Protein AF-A0AAW9S0X6-F1 (afdb_monomer_lite)

Sequence (136 aa):
MAWSCPGLNDIPVWVAEGDLRYLVSFGKDARRQVAASQTLPPFNRINDTIEWRLGADGRPYATILRWFTEFDDGRQGQVLVVTRTGQGGTCHVAYVDALANSDANELARQAADGLSPGFDCRSATPVIFGKAGGSR

Organism: NCBI:txid1764581

Radius of gyration: 13.92 Å; chains: 1; bounding box: 35×28×40 Å

Foldseek 3Di:
DKDWDQDPPRWIWIWDDDPQWIQIAIGPPRCVFPSVVDTDPARKDWDPDKDFDADPVRDTQKIWTWMWGADPVGDIWIKIWIWTDDDLTTDTAEIETCVQDVCRVVQSVCSNVVTRVPDRRVPDDHYYTDDDDDND

Structure (mmCIF, N/CA/C/O backbone):
data_AF-A0AAW9S0X6-F1
#
_entry.id   AF-A0AAW9S0X6-F1
#
loop_
_atom_site.group_PDB
_atom_site.id
_atom_site.type_symbol
_atom_site.label_atom_id
_atom_site.label_alt_id
_atom_site.label_comp_id
_atom_site.label_asym_id
_atom_site.label_entity_id
_atom_site.label_seq_id
_atom_site.pdbx_PDB_ins_code
_atom_site.Cartn_x
_atom_site.Cartn_y
_atom_site.Cartn_z
_atom_site.occupancy
_atom_site.B_iso_or_equiv
_atom_site.auth_seq_id
_atom_site.auth_comp_id
_atom_site.auth_asym_id
_atom_site.auth_atom_id
_atom_site.pdbx_PDB_model_num
ATOM 1 N N . MET A 1 1 ? -9.824 -11.358 -12.698 1.00 88.25 1 MET A N 1
ATOM 2 C CA . MET A 1 1 ? -10.788 -12.070 -11.809 1.00 88.25 1 MET A CA 1
ATOM 3 C C . MET A 1 1 ? -10.890 -11.365 -10.456 1.00 88.25 1 MET A C 1
ATOM 5 O O . MET A 1 1 ? -10.025 -10.555 -10.168 1.00 88.25 1 MET A O 1
ATOM 9 N N . ALA A 1 2 ? -11.917 -11.616 -9.634 1.00 95.19 2 ALA A N 1
ATOM 10 C CA . ALA A 1 2 ? -12.021 -11.002 -8.303 1.00 95.19 2 ALA A CA 1
ATOM 11 C C . ALA A 1 2 ? -12.630 -11.956 -7.269 1.00 95.19 2 ALA A C 1
ATOM 13 O O . ALA A 1 2 ? -13.569 -12.686 -7.582 1.00 95.19 2 ALA A O 1
ATOM 14 N N . TRP A 1 3 ? -12.131 -11.906 -6.038 1.00 95.69 3 TRP A N 1
ATOM 15 C CA . TRP A 1 3 ? -12.577 -12.728 -4.915 1.00 95.69 3 TRP A CA 1
ATOM 16 C C . TRP A 1 3 ? -12.537 -11.927 -3.610 1.00 95.69 3 TRP A C 1
ATOM 18 O O . TRP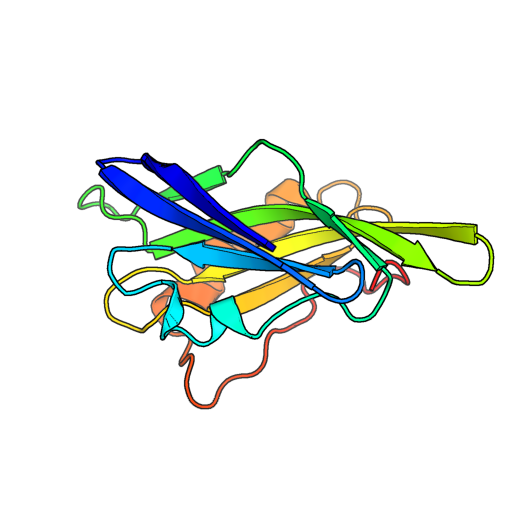 A 1 3 ? -12.120 -10.767 -3.575 1.00 95.69 3 TRP A O 1
ATOM 28 N N . SER A 1 4 ? -13.042 -12.522 -2.534 1.00 94.75 4 SER A N 1
ATOM 29 C CA . SER A 1 4 ? -12.968 -11.930 -1.206 1.00 94.75 4 SER A CA 1
ATOM 30 C C . SER A 1 4 ? -12.531 -12.970 -0.192 1.00 94.75 4 SER A C 1
ATOM 32 O O . SER A 1 4 ? -12.935 -14.129 -0.279 1.00 94.75 4 SER A O 1
ATOM 34 N N . CYS A 1 5 ? -11.708 -12.535 0.753 1.00 91.94 5 CYS A N 1
ATOM 35 C CA . CYS A 1 5 ? -11.223 -13.342 1.859 1.00 91.94 5 CYS A CA 1
ATOM 36 C C . CYS A 1 5 ? -11.687 -12.729 3.188 1.00 91.94 5 CYS A C 1
ATOM 38 O O . CYS A 1 5 ? -11.806 -11.499 3.281 1.00 91.94 5 CYS A O 1
ATOM 40 N N . PRO A 1 6 ? -11.906 -13.548 4.231 1.00 92.81 6 PRO A N 1
ATOM 41 C CA . PRO A 1 6 ? -12.040 -13.043 5.592 1.00 92.81 6 PRO A CA 1
ATOM 42 C C . PRO A 1 6 ? -10.787 -12.252 5.992 1.00 92.81 6 PRO A C 1
ATOM 44 O O . PRO A 1 6 ? -9.667 -12.707 5.763 1.00 92.81 6 PRO A O 1
ATOM 47 N N . GLY A 1 7 ? -10.975 -11.067 6.569 1.00 92.62 7 GLY A N 1
ATOM 48 C CA . GLY A 1 7 ? -9.908 -10.275 7.179 1.00 92.62 7 GLY A CA 1
ATOM 49 C C . GLY A 1 7 ? -10.100 -10.143 8.688 1.00 92.62 7 GLY A C 1
ATOM 50 O O . GLY A 1 7 ? -10.859 -10.890 9.305 1.00 92.62 7 GLY A O 1
ATOM 51 N N . LEU A 1 8 ? -9.403 -9.185 9.297 1.00 93.38 8 LEU A N 1
ATOM 52 C CA . LEU A 1 8 ? -9.470 -8.959 10.739 1.00 93.38 8 LEU A CA 1
ATOM 53 C C . LEU A 1 8 ? -10.872 -8.487 11.162 1.00 93.38 8 LEU A C 1
ATOM 55 O O . LEU A 1 8 ? -11.416 -7.573 10.549 1.00 93.38 8 LEU A O 1
ATOM 59 N N . ASN A 1 9 ? -11.431 -9.062 12.233 1.00 88.94 9 ASN A N 1
ATOM 60 C CA . ASN A 1 9 ? -12.739 -8.683 12.795 1.00 88.94 9 ASN A CA 1
ATOM 61 C C . ASN A 1 9 ? -13.867 -8.639 11.743 1.00 88.94 9 ASN A C 1
ATOM 63 O O . ASN A 1 9 ? -14.631 -7.674 11.683 1.00 88.94 9 ASN A O 1
ATOM 67 N N . ASP A 1 10 ? -13.923 -9.654 10.875 1.00 87.69 10 ASP A N 1
ATOM 68 C CA . ASP A 1 10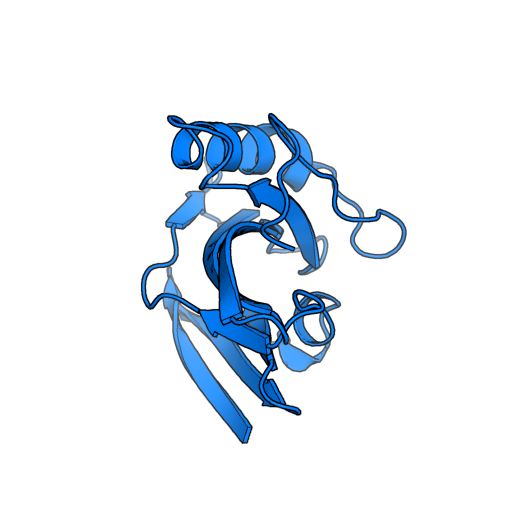 ? -14.889 -9.777 9.771 1.00 87.69 10 ASP A CA 1
ATOM 69 C C . ASP A 1 10 ? -14.843 -8.640 8.739 1.00 87.69 10 ASP A C 1
ATOM 71 O O . ASP A 1 10 ? -15.780 -8.460 7.959 1.00 87.69 10 ASP A O 1
ATOM 75 N N . ILE A 1 11 ? -13.754 -7.868 8.693 1.00 93.25 11 ILE A N 1
ATOM 76 C CA . ILE A 1 11 ? -13.532 -6.870 7.645 1.00 93.25 11 ILE A CA 1
ATOM 77 C C . ILE A 1 11 ? -13.108 -7.620 6.382 1.00 93.25 11 ILE A C 1
ATOM 79 O O . ILE A 1 11 ? -12.004 -8.164 6.352 1.00 93.25 11 ILE A O 1
ATOM 83 N N . PRO A 1 12 ? -13.938 -7.663 5.322 1.00 95.06 12 PRO A N 1
ATOM 84 C CA . PRO A 1 12 ? -13.592 -8.408 4.124 1.00 95.06 12 PRO A CA 1
ATOM 85 C C . PRO A 1 12 ? -12.384 -7.776 3.439 1.00 95.06 12 PRO A C 1
ATOM 87 O O . PRO A 1 12 ? -12.306 -6.551 3.304 1.00 95.06 12 PRO A O 1
ATOM 90 N N . VAL A 1 13 ? -11.474 -8.619 2.964 1.00 97.56 13 VAL A N 1
ATOM 91 C CA . VAL A 1 13 ? -10.435 -8.221 2.017 1.00 97.56 13 VAL A CA 1
ATOM 92 C C . VAL A 1 13 ? -10.962 -8.556 0.633 1.00 97.56 13 VAL A C 1
ATOM 94 O O . VAL A 1 13 ? -11.318 -9.703 0.359 1.00 97.56 13 VAL A O 1
ATOM 97 N N . TRP A 1 14 ? -11.074 -7.557 -0.230 1.00 97.81 14 TRP A N 1
ATOM 98 C CA . TRP A 1 14 ? -11.409 -7.752 -1.632 1.00 97.81 14 TRP A CA 1
ATOM 99 C C . TRP A 1 14 ? -10.128 -7.702 -2.446 1.00 97.81 14 TRP A C 1
ATOM 101 O O . TRP A 1 14 ? -9.356 -6.748 -2.336 1.00 97.81 14 TRP A O 1
ATOM 111 N N . VAL A 1 15 ? -9.929 -8.723 -3.271 1.00 98.00 15 VAL A N 1
ATOM 112 C CA . VAL A 1 15 ? -8.782 -8.811 -4.166 1.00 98.00 15 VAL A CA 1
ATOM 113 C C . VAL A 1 15 ? -9.296 -9.001 -5.581 1.00 98.00 15 VAL A C 1
ATOM 115 O O . VAL A 1 15 ? -10.212 -9.790 -5.830 1.00 98.00 15 VAL A O 1
ATOM 118 N N . ALA A 1 16 ? -8.703 -8.271 -6.510 1.00 97.88 16 ALA A N 1
ATOM 119 C CA . ALA A 1 16 ? -8.870 -8.508 -7.926 1.00 97.88 16 ALA A CA 1
ATOM 120 C C . ALA A 1 16 ? -7.518 -8.595 -8.611 1.00 97.88 16 ALA A C 1
ATOM 122 O O . ALA A 1 16 ? -6.518 -8.082 -8.125 1.00 97.88 16 ALA A O 1
ATOM 123 N N . GLU A 1 17 ? -7.528 -9.239 -9.761 1.00 96.94 17 GLU A N 1
ATOM 124 C CA . GLU A 1 17 ? -6.435 -9.232 -10.711 1.00 96.94 17 GLU A CA 1
ATOM 125 C C . GLU A 1 17 ? -7.011 -8.850 -12.077 1.00 96.94 17 GLU A C 1
ATOM 127 O O . GLU A 1 17 ? -8.099 -9.306 -12.462 1.00 96.94 17 GLU A O 1
ATOM 132 N N . GLY A 1 18 ? -6.309 -7.968 -12.777 1.00 94.69 18 GLY A N 1
ATOM 133 C CA . GLY A 1 18 ? -6.602 -7.599 -14.153 1.00 94.69 18 GLY A CA 1
ATOM 134 C C . GLY A 1 18 ? -5.353 -7.042 -14.819 1.00 94.69 18 GLY A C 1
ATOM 135 O O . GLY A 1 18 ? -4.635 -6.251 -14.213 1.00 94.69 18 GLY A O 1
ATOM 136 N N . ASP A 1 19 ? -5.102 -7.470 -16.056 1.00 94.06 19 ASP A N 1
ATOM 137 C CA . ASP A 1 19 ? -3.881 -7.134 -16.799 1.00 94.06 19 ASP A CA 1
ATOM 138 C C . ASP A 1 19 ? -2.599 -7.417 -15.986 1.00 94.06 19 ASP A C 1
ATOM 140 O O . ASP A 1 19 ? -1.712 -6.569 -15.881 1.00 94.06 19 ASP A O 1
ATOM 144 N N . LEU A 1 20 ? -2.543 -8.593 -15.334 1.00 95.31 20 LEU A N 1
ATOM 145 C CA . LEU A 1 20 ? -1.409 -9.077 -14.530 1.00 95.31 20 LEU A CA 1
ATOM 146 C C . LEU A 1 20 ? -1.028 -8.157 -13.359 1.00 95.31 20 LEU A C 1
ATOM 148 O O . LEU A 1 20 ? 0.121 -8.121 -12.905 1.00 95.31 20 LEU A O 1
ATOM 152 N N . ARG A 1 21 ? -2.006 -7.403 -12.856 1.00 97.38 21 ARG A N 1
ATOM 153 C CA . ARG A 1 21 ? -1.856 -6.492 -11.723 1.00 97.38 21 ARG A CA 1
ATOM 154 C C . ARG A 1 21 ? -2.928 -6.756 -10.692 1.00 97.38 21 ARG A C 1
ATOM 156 O O . ARG A 1 21 ? -4.112 -6.860 -11.014 1.00 97.38 21 ARG A O 1
ATOM 163 N N . TYR A 1 22 ? -2.500 -6.840 -9.442 1.00 98.25 22 TYR A N 1
ATOM 164 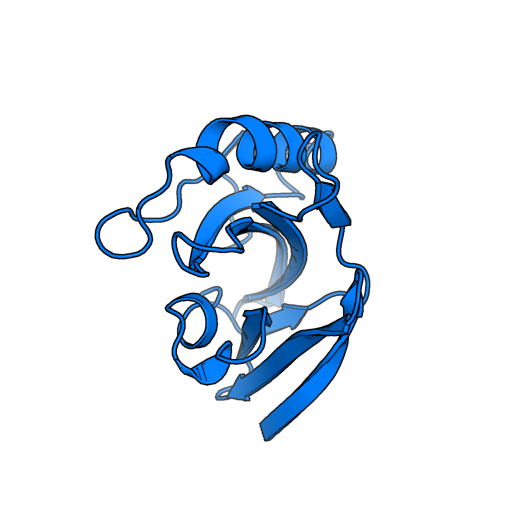C CA . TYR A 1 22 ? -3.402 -7.028 -8.325 1.00 98.25 22 TYR A CA 1
ATOM 165 C C . TYR A 1 22 ? -3.968 -5.686 -7.871 1.00 98.25 22 TYR A C 1
ATOM 167 O O . T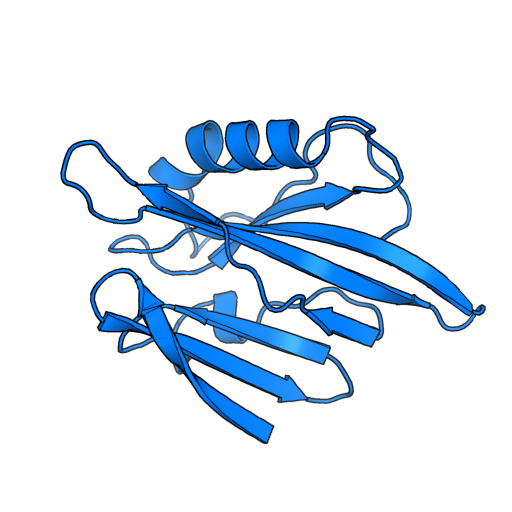YR A 1 22 ? -3.312 -4.651 -7.924 1.00 98.25 22 TYR A O 1
ATOM 175 N N . LEU A 1 23 ? -5.204 -5.718 -7.396 1.00 98.25 23 LEU A N 1
ATOM 176 C CA . LEU A 1 23 ? -5.879 -4.613 -6.736 1.00 98.25 23 LEU A CA 1
ATOM 177 C C . LEU A 1 23 ? -6.389 -5.142 -5.402 1.00 98.25 23 LEU A C 1
ATOM 179 O O . LEU A 1 23 ? -6.985 -6.221 -5.352 1.00 98.25 23 LEU A O 1
ATOM 183 N N . VAL A 1 24 ? -6.155 -4.401 -4.321 1.00 98.25 24 VAL A N 1
ATOM 184 C CA . VAL A 1 24 ? -6.537 -4.819 -2.967 1.00 98.25 24 VAL A CA 1
ATOM 185 C C . VAL A 1 24 ? -7.289 -3.689 -2.289 1.00 98.25 24 VAL A C 1
ATOM 187 O O . VAL A 1 24 ? -6.813 -2.561 -2.221 1.00 98.25 24 VAL A O 1
ATOM 190 N N . SER A 1 25 ? -8.472 -3.998 -1.771 1.00 98.00 25 SER A N 1
ATOM 191 C CA . SER A 1 25 ? -9.307 -3.054 -1.034 1.00 98.00 25 SER A CA 1
ATOM 192 C C . SER A 1 25 ? -9.985 -3.750 0.147 1.00 98.00 25 SER A C 1
ATOM 194 O O . SER A 1 25 ? -9.997 -4.977 0.243 1.00 98.00 25 SER A O 1
ATOM 196 N N . PHE A 1 26 ? -10.547 -2.972 1.068 1.00 97.25 26 PHE A N 1
ATOM 197 C CA . PHE A 1 26 ? -10.983 -3.448 2.379 1.00 97.25 26 PHE A CA 1
ATOM 198 C C . PHE A 1 26 ? -12.397 -2.979 2.724 1.00 97.25 26 PHE A C 1
ATOM 200 O O . PHE A 1 26 ? -12.828 -1.891 2.337 1.00 97.25 26 PHE A O 1
ATOM 207 N N . GLY A 1 27 ? -13.114 -3.798 3.493 1.00 94.75 27 GLY A N 1
ATOM 208 C CA . GLY A 1 27 ? -14.444 -3.480 4.008 1.00 94.75 27 GLY A CA 1
ATOM 209 C C . GLY A 1 27 ? -15.599 -3.901 3.096 1.00 94.75 27 GLY A C 1
ATOM 210 O O . GLY A 1 27 ? -15.423 -4.397 1.986 1.00 94.75 27 GLY A O 1
ATOM 211 N N . LYS A 1 28 ? -16.828 -3.701 3.586 1.00 92.38 28 LYS A N 1
ATOM 212 C CA . LYS A 1 28 ? -18.064 -4.143 2.910 1.00 92.38 28 LYS A CA 1
ATOM 213 C C . LYS A 1 28 ? -18.255 -3.507 1.528 1.00 92.38 28 LYS A C 1
ATOM 215 O O . LYS A 1 28 ? -18.704 -4.173 0.603 1.00 92.38 28 LYS A O 1
ATOM 220 N N . ASP A 1 29 ? -17.846 -2.248 1.380 1.00 93.19 29 ASP A N 1
ATOM 221 C CA . ASP A 1 29 ? -17.915 -1.492 0.126 1.00 93.19 29 ASP A CA 1
ATOM 222 C C . ASP A 1 29 ? -16.568 -1.436 -0.610 1.00 93.19 29 ASP A C 1
ATOM 224 O O . ASP A 1 29 ? -16.345 -0.524 -1.406 1.00 93.19 29 ASP A O 1
ATOM 228 N N . ALA A 1 30 ? -15.661 -2.391 -0.361 1.00 95.69 30 ALA A N 1
ATOM 229 C CA . ALA A 1 30 ? -14.292 -2.391 -0.884 1.00 95.69 30 ALA A CA 1
ATOM 230 C C . ALA A 1 30 ? -14.202 -2.075 -2.388 1.00 95.69 30 ALA A C 1
ATOM 232 O O . ALA A 1 30 ? -13.367 -1.271 -2.795 1.00 95.69 30 ALA A O 1
ATOM 233 N N . ARG A 1 31 ? -15.107 -2.635 -3.204 1.00 95.75 31 ARG A N 1
ATOM 234 C CA . ARG A 1 31 ? -15.167 -2.429 -4.668 1.00 95.75 31 ARG A CA 1
ATOM 235 C C . ARG A 1 31 ? -15.438 -0.986 -5.105 1.00 95.75 31 ARG A C 1
ATOM 237 O O . ARG A 1 31 ? -15.196 -0.655 -6.257 1.00 95.75 31 ARG A O 1
ATOM 244 N N . ARG A 1 32 ? -15.999 -0.153 -4.226 1.00 95.31 32 ARG A N 1
ATOM 245 C CA . ARG A 1 32 ? -16.328 1.259 -4.496 1.00 95.31 32 ARG A CA 1
ATOM 246 C C . ARG A 1 32 ? -15.282 2.223 -3.937 1.00 95.31 32 ARG A C 1
ATOM 248 O O . ARG A 1 32 ? -15.440 3.432 -4.070 1.00 95.31 32 ARG A O 1
ATOM 255 N N . GLN A 1 33 ? -14.254 1.702 -3.272 1.00 96.81 33 GLN A N 1
ATOM 256 C CA . GLN A 1 33 ? -13.175 2.502 -2.706 1.00 96.81 33 GLN A CA 1
ATOM 257 C C . GLN A 1 33 ? -12.091 2.774 -3.748 1.00 96.81 33 GLN A C 1
ATOM 259 O O . GLN A 1 33 ? -11.904 1.992 -4.676 1.00 96.81 33 GLN A O 1
ATOM 264 N N . VAL A 1 34 ? -11.319 3.842 -3.549 1.00 97.25 34 VAL A N 1
ATOM 265 C CA . VAL A 1 34 ? -10.225 4.235 -4.454 1.00 97.25 34 VAL A CA 1
ATOM 266 C C . VAL A 1 34 ? -9.147 3.149 -4.547 1.00 97.25 34 VAL A C 1
ATOM 268 O O . VAL A 1 34 ? -8.607 2.909 -5.623 1.00 97.25 34 VAL A O 1
ATOM 271 N N . ALA A 1 35 ? -8.888 2.420 -3.457 1.00 97.69 35 ALA A N 1
ATOM 272 C CA . ALA A 1 35 ? -7.960 1.289 -3.458 1.00 97.69 35 ALA A CA 1
ATOM 273 C C . ALA A 1 35 ? -8.346 0.187 -4.464 1.00 97.69 35 ALA A C 1
ATOM 275 O O . ALA A 1 35 ? -7.472 -0.487 -4.999 1.00 97.69 35 ALA A O 1
ATOM 276 N N . ALA A 1 36 ? -9.635 0.042 -4.804 1.00 97.38 36 ALA A N 1
ATOM 277 C CA . ALA A 1 36 ? -10.077 -0.929 -5.806 1.00 97.38 36 ALA A CA 1
ATOM 278 C C . ALA A 1 36 ? -9.714 -0.548 -7.253 1.00 97.38 36 ALA A C 1
ATOM 280 O O . ALA A 1 36 ? -9.960 -1.340 -8.158 1.00 97.38 36 ALA A O 1
ATOM 281 N N . SER A 1 37 ? -9.127 0.631 -7.472 1.00 96.31 37 SER A N 1
ATOM 282 C CA . SER A 1 37 ? -8.548 1.064 -8.749 1.00 96.31 37 SER A CA 1
ATOM 283 C C . SER A 1 37 ? -7.049 1.377 -8.658 1.00 96.31 37 SER A C 1
ATOM 285 O O . SER A 1 37 ? -6.472 1.875 -9.622 1.00 96.31 37 SER A O 1
ATOM 287 N N . GLN A 1 38 ? -6.410 1.140 -7.507 1.00 97.62 38 GLN A N 1
ATOM 288 C CA . GLN A 1 38 ? -4.990 1.424 -7.298 1.00 97.62 38 GLN A CA 1
ATOM 289 C C . GLN A 1 38 ? -4.154 0.144 -7.380 1.00 97.62 38 GLN A C 1
ATOM 291 O O . GLN A 1 38 ? -4.502 -0.893 -6.825 1.00 97.62 38 GLN A O 1
ATOM 296 N N . THR A 1 39 ? -3.021 0.247 -8.070 1.00 97.94 39 THR A N 1
ATOM 297 C CA . THR A 1 39 ? -2.011 -0.808 -8.220 1.00 97.94 39 THR A CA 1
ATOM 298 C C . THR A 1 39 ? -0.636 -0.164 -8.419 1.00 97.94 39 THR A C 1
ATOM 300 O O . THR A 1 39 ? -0.521 1.050 -8.625 1.00 97.94 39 THR A O 1
ATOM 303 N N . LEU A 1 40 ? 0.421 -0.972 -8.370 1.00 97.56 40 LEU A N 1
ATOM 304 C CA . LEU A 1 40 ? 1.739 -0.596 -8.871 1.00 97.56 40 LEU A CA 1
ATOM 305 C C . LEU A 1 40 ? 1.767 -0.682 -10.416 1.00 97.56 40 LEU A C 1
ATOM 307 O O . LEU A 1 40 ? 1.096 -1.562 -10.964 1.00 97.56 40 LEU A O 1
ATOM 311 N N . PRO A 1 41 ? 2.486 0.221 -11.119 1.00 95.81 41 PRO A N 1
ATOM 312 C CA . PRO A 1 41 ? 2.526 0.242 -12.586 1.00 95.81 41 PRO A CA 1
ATOM 313 C C . PRO A 1 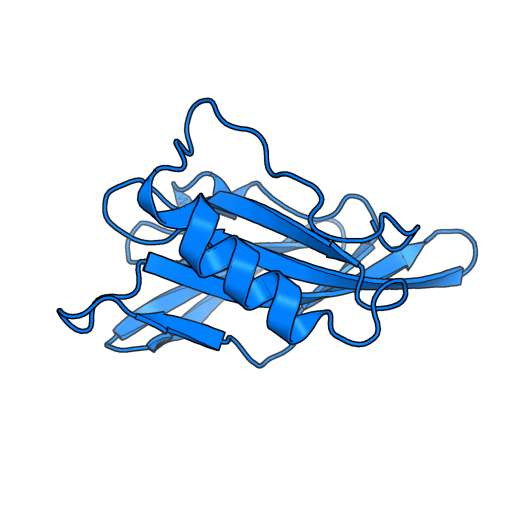41 ? 3.096 -1.017 -13.269 1.00 95.81 41 PRO A C 1
ATOM 315 O O . PRO A 1 41 ? 2.532 -1.408 -14.295 1.00 95.81 41 PRO A O 1
ATOM 318 N N . PRO A 1 42 ? 4.153 -1.681 -12.760 1.00 97.00 42 PRO A N 1
ATOM 319 C CA . PRO A 1 42 ? 4.645 -2.931 -13.336 1.00 97.00 42 PRO A CA 1
ATOM 320 C C . PRO A 1 42 ? 3.678 -4.093 -13.087 1.00 97.00 42 PRO A C 1
ATOM 322 O O . PRO A 1 42 ? 2.779 -3.999 -12.237 1.00 97.00 42 PRO A O 1
ATOM 325 N N . PHE A 1 43 ? 3.894 -5.212 -13.784 1.00 97.19 43 PHE A N 1
ATOM 326 C CA . PHE A 1 43 ? 3.249 -6.468 -13.407 1.00 97.19 43 PHE A CA 1
ATOM 327 C C . PHE A 1 43 ? 3.597 -6.795 -11.966 1.00 97.19 43 PHE A C 1
ATOM 329 O O . PHE A 1 43 ? 4.701 -6.510 -11.493 1.00 97.19 43 PHE A O 1
ATOM 336 N N . ASN A 1 44 ? 2.624 -7.322 -11.233 1.00 98.12 44 ASN A N 1
ATOM 337 C CA . ASN A 1 44 ? 2.817 -7.521 -9.813 1.00 98.12 44 ASN A CA 1
ATOM 338 C C . ASN A 1 44 ? 2.037 -8.701 -9.262 1.00 98.12 44 ASN A C 1
ATOM 340 O O . ASN A 1 44 ? 1.089 -9.209 -9.853 1.00 98.12 44 ASN A O 1
ATOM 344 N N . ARG A 1 45 ? 2.473 -9.117 -8.081 1.00 97.88 45 ARG A N 1
ATOM 345 C CA . ARG A 1 45 ? 1.782 -10.056 -7.209 1.00 97.88 45 ARG A CA 1
ATOM 346 C C . ARG A 1 45 ? 1.834 -9.537 -5.782 1.00 97.88 45 ARG A C 1
ATOM 348 O O . ARG A 1 45 ? 2.728 -8.772 -5.416 1.00 97.88 45 ARG A O 1
ATOM 355 N N . ILE A 1 46 ? 0.896 -9.986 -4.967 1.00 98.00 46 ILE A N 1
ATOM 356 C CA . ILE A 1 46 ? 0.814 -9.633 -3.550 1.00 98.00 46 ILE A CA 1
ATOM 357 C C . ILE A 1 46 ? 1.291 -10.787 -2.676 1.00 98.00 46 ILE A C 1
ATOM 359 O O . ILE A 1 46 ? 1.220 -11.951 -3.073 1.00 98.00 46 ILE A O 1
ATOM 363 N N . ASN A 1 47 ? 1.784 -10.459 -1.487 1.00 97.25 47 ASN A N 1
ATOM 364 C CA . ASN A 1 47 ? 2.006 -11.447 -0.442 1.00 97.25 47 ASN A CA 1
ATOM 365 C C . ASN A 1 47 ? 0.674 -11.877 0.203 1.00 97.25 47 ASN A C 1
ATOM 367 O O . ASN A 1 47 ? -0.359 -11.239 0.009 1.00 97.25 47 ASN A O 1
ATOM 371 N N . ASP A 1 48 ? 0.703 -12.935 1.005 1.00 94.31 48 ASP A N 1
ATOM 372 C CA . ASP A 1 48 ? -0.463 -13.449 1.740 1.00 94.31 48 ASP A CA 1
ATOM 373 C C . ASP A 1 48 ? -0.643 -12.829 3.139 1.00 94.31 48 ASP A C 1
ATOM 375 O O . ASP A 1 48 ? -1.674 -13.009 3.785 1.00 94.31 48 ASP A O 1
ATOM 379 N N . THR A 1 49 ? 0.354 -12.076 3.604 1.00 95.75 49 THR A N 1
ATOM 380 C CA . THR A 1 49 ? 0.396 -11.510 4.951 1.00 95.75 49 THR A CA 1
ATOM 381 C C . THR A 1 49 ? 0.064 -10.021 4.928 1.00 95.75 49 THR A C 1
ATOM 383 O O . THR A 1 49 ? 0.757 -9.229 4.284 1.00 95.75 49 THR A O 1
ATOM 386 N N . ILE A 1 50 ? -0.969 -9.643 5.683 1.00 97.75 50 ILE A N 1
ATOM 387 C CA . ILE A 1 50 ? -1.405 -8.256 5.884 1.00 97.75 50 ILE A CA 1
ATOM 388 C C . ILE A 1 50 ? -1.117 -7.862 7.331 1.00 97.75 50 ILE A C 1
ATOM 390 O O . ILE A 1 50 ? -1.643 -8.478 8.260 1.00 97.75 50 ILE A O 1
ATOM 394 N N . GLU A 1 51 ? -0.322 -6.814 7.532 1.00 98.19 51 GLU A N 1
ATOM 395 C CA . GLU A 1 51 ? -0.177 -6.192 8.849 1.00 98.19 51 GLU A CA 1
ATOM 396 C C . GLU A 1 51 ? -1.285 -5.147 9.029 1.00 98.19 51 GLU A C 1
ATOM 398 O O . GLU A 1 51 ? -1.404 -4.211 8.238 1.00 98.19 51 GLU A O 1
ATOM 403 N N . TRP A 1 52 ? -2.104 -5.303 10.068 1.00 97.50 52 TRP A N 1
ATOM 404 C CA . TRP A 1 52 ? -3.186 -4.376 10.398 1.00 97.50 52 TRP A CA 1
ATOM 405 C C . TRP A 1 52 ? -2.727 -3.379 11.460 1.00 97.50 52 TRP A C 1
ATOM 407 O O . TRP A 1 52 ? -2.167 -3.771 12.483 1.00 97.50 52 TRP A O 1
ATOM 417 N N . ARG A 1 53 ? -3.001 -2.091 11.245 1.00 97.38 53 ARG A N 1
ATOM 418 C CA . ARG A 1 53 ? -2.730 -1.024 12.216 1.00 97.38 53 ARG A CA 1
ATOM 419 C C . ARG A 1 53 ? -4.026 -0.634 12.910 1.00 97.38 53 ARG A C 1
ATOM 421 O O . ARG A 1 53 ? -4.978 -0.218 12.246 1.00 97.38 53 ARG A O 1
ATOM 428 N N . LEU A 1 54 ? -4.060 -0.806 14.230 1.00 96.06 54 LEU A N 1
ATOM 429 C CA . LEU A 1 54 ? -5.253 -0.634 15.059 1.00 96.06 54 LEU A CA 1
ATOM 430 C C . LEU A 1 54 ? -5.160 0.627 15.911 1.00 96.06 54 LEU A C 1
ATOM 432 O O . LEU A 1 54 ? -4.110 0.924 16.478 1.00 96.06 54 LEU A O 1
ATOM 436 N N . GLY A 1 55 ? -6.269 1.356 16.004 1.00 92.69 55 GLY A N 1
ATOM 437 C CA . GLY A 1 55 ? -6.433 2.445 16.958 1.00 92.69 55 GLY A CA 1
ATOM 438 C C . GLY A 1 55 ? -6.639 1.923 18.381 1.00 92.69 55 GLY A C 1
ATOM 439 O O . GLY A 1 55 ? -6.825 0.726 18.607 1.00 92.69 55 GLY A O 1
ATOM 440 N N . ALA A 1 56 ? -6.659 2.838 19.352 1.00 92.12 56 ALA A N 1
ATOM 441 C CA . ALA A 1 56 ? -6.910 2.504 20.758 1.00 92.12 56 ALA A CA 1
ATOM 442 C C . ALA A 1 56 ? -8.295 1.866 20.998 1.00 92.12 56 ALA A C 1
ATOM 444 O O . ALA A 1 56 ? -8.489 1.155 21.978 1.00 92.12 56 ALA A O 1
ATOM 445 N N . ASP A 1 57 ? -9.248 2.096 20.093 1.00 90.69 57 ASP A N 1
ATOM 446 C CA . ASP A 1 57 ? -10.586 1.498 20.090 1.00 90.69 57 ASP A CA 1
ATOM 447 C C . ASP A 1 57 ? -10.634 0.104 19.429 1.00 90.69 57 ASP A C 1
ATOM 449 O O . ASP A 1 57 ? -11.712 -0.469 19.263 1.00 90.69 57 ASP A O 1
ATOM 453 N N . GLY A 1 58 ? -9.480 -0.437 19.020 1.00 91.88 58 GLY A N 1
ATOM 454 C CA . GLY A 1 58 ? -9.354 -1.727 18.341 1.00 91.88 58 GLY A CA 1
ATOM 455 C C . GLY A 1 58 ? -9.800 -1.714 16.877 1.00 91.88 58 GLY A C 1
ATOM 456 O O . GLY A 1 58 ? -9.793 -2.765 16.231 1.00 91.88 58 GLY A O 1
ATOM 457 N N . ARG A 1 59 ? -10.185 -0.556 16.322 1.00 92.12 59 ARG A N 1
ATOM 458 C CA . ARG A 1 59 ? -10.582 -0.448 14.915 1.00 92.12 59 ARG A CA 1
ATOM 459 C C . ARG A 1 59 ? -9.353 -0.252 14.030 1.00 92.12 59 ARG A C 1
ATOM 461 O O . ARG A 1 59 ? -8.486 0.558 14.366 1.00 92.12 59 ARG A O 1
ATOM 468 N N . PRO A 1 60 ? -9.258 -0.946 12.885 1.00 95.00 60 PRO A N 1
ATOM 469 C CA . PRO A 1 60 ? -8.172 -0.699 11.958 1.00 95.00 60 PRO A CA 1
ATOM 470 C C . PRO A 1 60 ? -8.338 0.644 11.258 1.00 95.00 60 PRO A C 1
ATOM 472 O O . PRO A 1 60 ? -9.439 1.011 10.843 1.00 95.00 60 PRO A O 1
ATOM 475 N N . TYR A 1 61 ? -7.223 1.349 11.105 1.00 95.62 61 TYR A N 1
ATOM 476 C CA . TYR A 1 61 ? -7.147 2.598 10.344 1.00 95.62 61 TYR A CA 1
ATOM 477 C C . TYR A 1 61 ? -6.191 2.504 9.152 1.00 95.62 61 TYR A C 1
ATOM 479 O O . TYR A 1 61 ? -6.255 3.329 8.240 1.00 95.62 61 TYR A O 1
ATOM 487 N N . ALA A 1 62 ? -5.314 1.498 9.127 1.00 97.81 62 ALA A N 1
ATOM 488 C CA . ALA A 1 62 ? -4.412 1.241 8.015 1.00 97.81 62 ALA A CA 1
ATOM 489 C C . ALA A 1 62 ? -4.025 -0.238 7.925 1.00 97.81 62 ALA A C 1
ATOM 491 O O . ALA A 1 62 ? -4.167 -1.006 8.877 1.00 97.81 62 ALA A O 1
ATOM 492 N N . THR A 1 63 ? -3.516 -0.619 6.763 1.00 98.38 63 THR A N 1
ATOM 493 C CA . THR A 1 63 ? -2.923 -1.925 6.489 1.00 98.38 63 THR A CA 1
ATOM 494 C C . THR A 1 63 ? -1.598 -1.742 5.773 1.00 98.38 63 THR A C 1
ATOM 496 O O . THR A 1 63 ? -1.389 -0.743 5.081 1.00 98.38 63 THR A O 1
ATOM 499 N N . ILE A 1 64 ? -0.711 -2.714 5.937 1.00 98.81 64 ILE A N 1
ATOM 500 C CA . ILE A 1 64 ? 0.545 -2.807 5.207 1.00 98.81 64 ILE A CA 1
ATOM 501 C C . ILE A 1 64 ? 0.558 -4.166 4.523 1.00 98.81 64 ILE A C 1
ATOM 503 O O . ILE A 1 64 ? 0.413 -5.205 5.170 1.00 98.81 64 ILE A O 1
ATOM 507 N N . LEU A 1 65 ? 0.738 -4.149 3.208 1.00 98.75 65 LEU A N 1
ATOM 508 C CA . LEU A 1 65 ? 0.847 -5.349 2.392 1.00 98.75 65 LEU A CA 1
ATOM 509 C C . LEU A 1 65 ? 2.117 -5.267 1.554 1.00 98.75 65 LEU A C 1
ATOM 511 O O . LEU A 1 65 ? 2.441 -4.216 1.000 1.00 98.75 65 LEU A O 1
ATOM 515 N N . ARG A 1 66 ? 2.839 -6.382 1.451 1.00 98.69 66 ARG A N 1
ATOM 516 C CA . ARG A 1 66 ? 4.013 -6.502 0.585 1.00 98.69 66 ARG A CA 1
ATOM 517 C C . ARG A 1 66 ? 3.595 -6.909 -0.821 1.00 98.69 66 ARG A C 1
ATOM 519 O O . ARG A 1 66 ? 2.869 -7.882 -0.999 1.00 98.69 66 ARG A O 1
ATOM 526 N N . TRP A 1 67 ? 4.098 -6.172 -1.796 1.00 98.62 67 TRP A N 1
ATOM 527 C CA . TRP A 1 67 ? 3.896 -6.381 -3.220 1.00 98.62 67 TRP A CA 1
ATOM 528 C C . TRP A 1 67 ? 5.244 -6.682 -3.863 1.00 98.62 67 TRP A C 1
ATOM 530 O O . TRP A 1 67 ? 6.275 -6.138 -3.459 1.00 98.62 67 TRP A O 1
ATOM 540 N N . PHE A 1 68 ? 5.225 -7.545 -4.868 1.00 98.50 68 PHE A N 1
ATOM 541 C CA . PHE A 1 68 ? 6.380 -7.892 -5.682 1.00 98.50 68 PHE A CA 1
ATOM 542 C C . PHE A 1 68 ? 6.099 -7.438 -7.105 1.00 98.50 68 PHE A C 1
ATOM 544 O O . PHE A 1 68 ? 5.049 -7.781 -7.647 1.00 98.50 68 PHE A O 1
ATOM 551 N N . THR A 1 69 ? 7.013 -6.673 -7.686 1.00 98.38 69 THR A N 1
ATOM 552 C CA . THR A 1 69 ? 6.900 -6.135 -9.045 1.00 98.38 69 THR A CA 1
ATOM 553 C C . THR A 1 69 ? 7.887 -6.822 -9.976 1.00 98.38 69 THR A C 1
ATOM 555 O O . THR A 1 69 ? 8.971 -7.225 -9.553 1.00 98.38 69 THR A O 1
ATOM 558 N N . GLU A 1 70 ? 7.509 -6.940 -11.242 1.00 97.56 70 GLU A N 1
ATOM 559 C CA . GLU A 1 70 ? 8.339 -7.464 -12.322 1.00 97.56 70 GLU A CA 1
ATOM 560 C C . GLU A 1 70 ? 8.330 -6.470 -13.485 1.00 97.56 70 GLU A C 1
ATOM 562 O O . GLU A 1 70 ? 7.269 -6.012 -13.917 1.00 97.56 70 GLU A O 1
ATOM 567 N N . PHE A 1 71 ? 9.525 -6.100 -13.941 1.00 95.88 71 PHE A N 1
ATOM 568 C CA . PHE A 1 71 ? 9.746 -5.169 -15.044 1.00 95.88 71 PHE A CA 1
ATOM 569 C C . PHE A 1 71 ? 10.048 -5.931 -16.338 1.00 95.88 71 PHE A C 1
ATOM 571 O O . PHE A 1 71 ? 10.552 -7.051 -16.299 1.00 95.88 71 PHE A O 1
ATOM 578 N N . ASP A 1 72 ? 9.828 -5.287 -17.485 1.00 93.31 72 ASP A N 1
ATOM 579 C CA . ASP A 1 72 ? 10.052 -5.888 -18.811 1.00 93.31 72 ASP A CA 1
ATOM 580 C C . ASP A 1 72 ? 11.504 -6.349 -19.042 1.00 93.31 72 ASP A C 1
ATOM 582 O O . ASP A 1 72 ? 11.761 -7.253 -19.833 1.00 93.31 72 ASP A O 1
ATOM 586 N N . ASP A 1 73 ? 12.466 -5.740 -18.341 1.00 93.88 73 ASP A N 1
ATOM 587 C CA . ASP A 1 73 ? 13.889 -6.100 -18.384 1.00 93.88 73 ASP A CA 1
ATOM 588 C C . ASP A 1 73 ? 14.275 -7.223 -17.399 1.00 93.88 73 ASP A C 1
ATOM 590 O O . ASP A 1 73 ? 15.457 -7.529 -17.231 1.00 93.88 73 ASP A O 1
ATOM 594 N N . GLY A 1 74 ? 13.289 -7.838 -16.739 1.00 93.25 74 GLY A N 1
ATOM 595 C CA . GLY A 1 74 ? 13.467 -8.930 -15.785 1.00 93.25 74 GLY A CA 1
ATOM 596 C C . GLY A 1 74 ? 13.883 -8.488 -14.382 1.00 93.25 74 GLY A C 1
ATOM 597 O O . GLY A 1 74 ? 14.055 -9.337 -13.503 1.00 93.25 74 GLY A O 1
ATOM 598 N N . ARG A 1 75 ? 14.040 -7.180 -14.124 1.00 95.94 75 ARG A N 1
ATOM 599 C CA . ARG A 1 75 ? 14.248 -6.700 -12.753 1.00 95.94 75 ARG A CA 1
ATOM 600 C C . ARG A 1 75 ? 13.029 -7.023 -11.896 1.00 95.94 75 ARG A C 1
ATOM 602 O O . ARG A 1 75 ? 11.887 -6.954 -12.346 1.00 95.94 75 ARG A O 1
ATOM 609 N N . GLN A 1 76 ? 13.291 -7.326 -10.630 1.00 97.00 76 GLN A N 1
ATOM 610 C CA . GLN A 1 76 ? 12.261 -7.553 -9.626 1.00 97.00 76 GLN A CA 1
ATOM 611 C C . GLN A 1 76 ? 12.335 -6.480 -8.549 1.00 97.00 76 GLN A C 1
ATOM 613 O O . GLN A 1 76 ? 13.423 -6.094 -8.118 1.00 97.00 76 GLN A O 1
ATOM 618 N N . GLY A 1 77 ? 11.173 -6.016 -8.106 1.00 97.94 77 GLY A N 1
ATOM 619 C CA . GLY A 1 77 ? 11.044 -5.058 -7.021 1.00 97.94 77 GLY A CA 1
ATOM 620 C C . GLY A 1 77 ? 10.251 -5.613 -5.846 1.00 97.94 77 GLY A C 1
ATOM 621 O O . GLY A 1 77 ? 9.510 -6.594 -5.955 1.00 97.94 77 GLY A O 1
ATOM 622 N N . GLN A 1 78 ? 10.408 -4.960 -4.697 1.00 98.19 78 GLN A N 1
ATOM 623 C CA . GLN A 1 78 ? 9.586 -5.206 -3.518 1.00 98.19 78 GLN A CA 1
ATOM 624 C C . GLN A 1 78 ? 9.111 -3.888 -2.928 1.00 98.19 78 GLN A C 1
ATOM 626 O O . GLN A 1 78 ? 9.918 -3.018 -2.602 1.00 98.19 78 GLN A O 1
ATOM 631 N N . VAL A 1 79 ? 7.801 -3.756 -2.752 1.00 98.69 79 VAL A N 1
ATOM 632 C CA . VAL A 1 79 ? 7.180 -2.532 -2.243 1.00 98.69 79 VAL A CA 1
ATOM 633 C C . VAL A 1 79 ? 6.235 -2.884 -1.106 1.00 98.69 79 VAL A C 1
ATOM 635 O O . VAL A 1 79 ? 5.376 -3.751 -1.251 1.00 98.69 79 VAL A O 1
ATOM 638 N N . LEU A 1 80 ? 6.366 -2.207 0.031 1.00 98.81 80 LEU A N 1
ATOM 639 C CA . LEU A 1 80 ? 5.320 -2.200 1.049 1.00 98.81 80 LEU A CA 1
ATOM 640 C C . LEU A 1 80 ? 4.337 -1.088 0.709 1.00 98.81 80 LEU A C 1
ATOM 642 O O . LEU A 1 80 ? 4.698 0.089 0.667 1.00 98.81 80 LEU A O 1
ATOM 646 N N . VAL A 1 81 ? 3.102 -1.486 0.439 1.00 98.81 81 VAL A N 1
ATOM 647 C CA . VAL A 1 81 ? 1.990 -0.581 0.181 1.00 98.81 81 VAL A CA 1
ATOM 648 C C . VAL A 1 81 ? 1.254 -0.365 1.491 1.00 98.81 81 VAL A C 1
ATOM 650 O O . VAL A 1 81 ? 0.758 -1.316 2.099 1.00 98.81 81 VAL A O 1
ATOM 653 N N . VAL A 1 82 ? 1.188 0.893 1.911 1.00 98.81 82 VAL A N 1
ATOM 654 C CA . VAL A 1 82 ? 0.395 1.336 3.053 1.00 98.81 82 VAL A CA 1
ATOM 655 C C . VAL A 1 82 ? -0.963 1.786 2.544 1.00 98.81 82 VAL A C 1
ATOM 657 O O . VAL A 1 82 ? -1.039 2.705 1.729 1.00 98.81 82 VAL A O 1
ATOM 660 N N . THR A 1 83 ? -2.030 1.184 3.053 1.00 98.62 83 THR A N 1
ATOM 661 C CA . THR A 1 83 ? -3.406 1.490 2.651 1.00 98.62 83 THR A CA 1
ATOM 662 C C . THR A 1 83 ? -4.212 1.937 3.859 1.00 98.62 83 THR A C 1
ATOM 664 O O . THR A 1 83 ? -4.345 1.184 4.823 1.00 98.62 83 THR A O 1
ATOM 667 N N . ARG A 1 84 ? -4.788 3.142 3.809 1.00 97.38 84 ARG A N 1
ATOM 668 C CA . ARG A 1 84 ? -5.760 3.615 4.808 1.00 97.38 84 ARG A CA 1
ATOM 669 C C . ARG A 1 84 ? -7.027 2.777 4.712 1.00 97.38 84 ARG A C 1
ATOM 671 O O . ARG A 1 84 ? -7.428 2.397 3.617 1.00 97.38 84 ARG A O 1
ATOM 678 N N . THR A 1 85 ? -7.670 2.523 5.845 1.00 94.50 85 THR A N 1
ATOM 679 C CA . THR A 1 85 ? -8.976 1.854 5.926 1.00 94.50 85 THR A CA 1
ATOM 680 C C . THR A 1 85 ? -9.900 2.603 6.896 1.00 94.50 85 THR A C 1
ATOM 682 O O . THR A 1 85 ? -9.444 3.418 7.698 1.00 94.50 85 THR A O 1
ATOM 685 N N . GLY A 1 86 ? -11.211 2.353 6.821 1.00 86.19 86 GLY A N 1
ATOM 686 C CA . GLY A 1 86 ? -12.203 2.926 7.742 1.00 86.19 86 GLY A CA 1
ATOM 687 C C . GLY A 1 86 ? -13.021 4.092 7.166 1.00 86.19 86 GLY A C 1
ATOM 688 O O . GLY A 1 86 ? -13.206 4.207 5.955 1.00 86.19 86 GLY A O 1
ATOM 689 N N . GLN A 1 87 ? -13.568 4.944 8.045 1.00 76.62 87 GLN A N 1
ATOM 690 C CA . GLN A 1 87 ? -14.597 5.943 7.690 1.00 76.62 87 GLN A CA 1
ATOM 691 C C . GLN A 1 87 ? -14.134 7.030 6.702 1.00 76.62 87 GLN A C 1
ATOM 693 O O . GLN A 1 87 ? -14.967 7.633 6.033 1.00 76.62 87 GLN A O 1
ATOM 698 N N . GLY A 1 88 ? -12.825 7.261 6.565 1.00 80.50 88 GLY A N 1
ATOM 699 C CA . GLY A 1 88 ? -12.261 8.218 5.603 1.00 80.50 88 GLY A CA 1
ATOM 700 C C . GLY A 1 88 ? -12.053 7.668 4.190 1.00 80.50 88 GLY A C 1
ATOM 701 O O . GLY A 1 88 ? -11.456 8.352 3.363 1.00 80.50 88 GLY A O 1
ATOM 702 N N . GLY A 1 89 ? -12.516 6.445 3.924 1.00 93.25 89 GLY A N 1
ATOM 703 C CA . GLY A 1 89 ? -12.296 5.739 2.668 1.00 93.25 89 GLY A CA 1
ATOM 704 C C . GLY A 1 89 ? -11.065 4.837 2.702 1.00 93.25 89 GLY A C 1
ATOM 705 O O . GLY A 1 89 ? -10.268 4.863 3.639 1.00 93.25 89 GLY A O 1
ATOM 706 N N . THR A 1 90 ? -10.941 4.004 1.669 1.00 97.31 90 THR A N 1
ATOM 707 C CA . THR A 1 90 ? -9.811 3.083 1.496 1.00 97.31 90 THR A CA 1
ATOM 708 C C . THR A 1 90 ? -9.002 3.465 0.262 1.00 97.31 90 THR A C 1
ATOM 710 O O . THR A 1 90 ? -9.536 3.490 -0.849 1.00 97.31 90 THR A O 1
ATOM 713 N N . CYS A 1 91 ? -7.724 3.782 0.455 1.00 98.19 91 CYS A N 1
ATOM 714 C CA . CYS A 1 91 ? -6.793 4.193 -0.596 1.00 98.19 91 CYS A CA 1
ATOM 715 C C . CYS A 1 91 ? -5.341 3.977 -0.154 1.00 98.19 91 CYS A C 1
ATOM 717 O O . CYS A 1 91 ? -5.042 3.939 1.041 1.00 98.19 91 CYS A O 1
ATOM 719 N N . HIS A 1 92 ? -4.435 3.861 -1.119 1.00 98.62 92 HIS A N 1
ATOM 720 C CA . HIS A 1 92 ? -2.998 3.856 -0.881 1.00 98.62 92 HIS A CA 1
ATOM 721 C C . HIS A 1 92 ? -2.565 5.219 -0.320 1.00 98.62 92 HIS A C 1
ATOM 723 O O . HIS A 1 92 ? -2.945 6.267 -0.838 1.00 98.62 92 HIS A O 1
ATOM 729 N N . VAL A 1 93 ? -1.755 5.186 0.732 1.00 98.44 93 VAL A N 1
ATOM 730 C CA . VAL A 1 93 ? -1.230 6.348 1.464 1.00 98.44 93 VAL A CA 1
ATOM 731 C C . VAL A 1 93 ? 0.256 6.520 1.193 1.00 98.44 93 VAL A C 1
ATOM 733 O O . VAL A 1 93 ? 0.727 7.631 0.957 1.00 98.44 93 VAL A O 1
ATOM 736 N N . ALA A 1 94 ? 1.003 5.417 1.211 1.00 98.50 94 ALA A N 1
ATOM 737 C CA . ALA A 1 94 ? 2.442 5.443 1.025 1.00 98.50 94 ALA A CA 1
ATOM 738 C C . ALA A 1 94 ? 2.968 4.165 0.372 1.00 98.50 94 ALA A C 1
ATOM 740 O O . ALA A 1 94 ? 2.363 3.094 0.456 1.00 98.50 94 ALA A O 1
ATOM 741 N N . TYR A 1 95 ? 4.137 4.303 -0.241 1.00 98.69 95 TYR A N 1
ATOM 742 C CA . TYR A 1 95 ? 4.926 3.225 -0.810 1.00 98.69 95 TYR A CA 1
ATOM 743 C C . TYR A 1 95 ? 6.330 3.259 -0.216 1.00 98.69 95 TYR A C 1
ATOM 745 O O . TYR A 1 95 ? 6.983 4.304 -0.236 1.00 98.69 95 TYR A O 1
ATOM 753 N N . VAL A 1 96 ? 6.802 2.114 0.272 1.00 98.75 96 VAL A N 1
ATOM 754 C CA . VAL A 1 96 ? 8.172 1.947 0.772 1.00 98.75 96 VAL A CA 1
ATOM 755 C C . VAL A 1 96 ? 8.880 0.911 -0.085 1.00 98.75 96 VAL A C 1
ATOM 757 O O . VAL A 1 96 ? 8.430 -0.232 -0.172 1.00 98.75 96 VAL A O 1
ATOM 760 N N . ASP A 1 97 ? 9.987 1.299 -0.716 1.00 98.31 97 ASP A N 1
ATOM 761 C CA . ASP A 1 97 ? 10.834 0.369 -1.463 1.00 98.31 97 ASP A CA 1
ATOM 762 C C . ASP A 1 97 ? 11.626 -0.498 -0.477 1.00 98.31 97 ASP A C 1
ATOM 764 O O . ASP A 1 97 ? 12.481 -0.007 0.264 1.00 98.31 97 ASP A O 1
ATOM 768 N N . ALA A 1 98 ? 11.325 -1.794 -0.448 1.00 97.88 98 ALA A N 1
ATOM 769 C CA . ALA A 1 98 ? 11.922 -2.713 0.509 1.00 97.88 98 ALA A CA 1
ATOM 770 C C . ALA A 1 98 ? 13.334 -3.176 0.127 1.00 97.88 98 ALA A C 1
ATOM 772 O O . ALA A 1 98 ? 14.033 -3.716 0.979 1.00 97.88 98 ALA A O 1
ATOM 773 N N . LEU A 1 99 ? 13.760 -2.968 -1.121 1.00 97.75 99 LEU A N 1
ATOM 774 C CA . LEU A 1 99 ? 15.126 -3.263 -1.558 1.00 97.75 99 LEU A CA 1
ATOM 775 C C . LEU A 1 99 ? 16.064 -2.083 -1.278 1.00 97.75 99 LEU A C 1
ATOM 777 O O . LEU A 1 99 ? 17.251 -2.279 -1.024 1.00 97.75 99 LEU A O 1
ATOM 781 N N . ALA A 1 100 ? 15.537 -0.857 -1.294 1.00 97.75 100 ALA A N 1
ATOM 782 C CA . ALA A 1 100 ? 16.305 0.351 -1.005 1.00 97.75 100 ALA A CA 1
ATOM 783 C C . ALA A 1 100 ? 16.476 0.646 0.498 1.00 97.75 100 ALA A C 1
ATOM 785 O O . ALA A 1 100 ? 17.365 1.423 0.851 1.00 97.75 100 ALA A O 1
ATOM 786 N N . ASN A 1 101 ? 15.649 0.053 1.368 1.00 98.06 101 ASN A N 1
ATOM 787 C CA . ASN A 1 101 ? 15.618 0.331 2.807 1.00 98.06 101 ASN A CA 1
ATOM 788 C C . ASN A 1 101 ? 15.702 -0.974 3.617 1.00 98.06 101 ASN A C 1
ATOM 790 O O . ASN A 1 101 ? 14.803 -1.810 3.547 1.00 98.06 101 ASN A O 1
ATOM 794 N N . SER A 1 102 ? 16.749 -1.146 4.429 1.00 96.69 102 SER A N 1
ATOM 795 C CA . SER A 1 102 ? 16.926 -2.352 5.258 1.00 96.69 102 SER A CA 1
ATOM 796 C C . SER A 1 102 ? 15.892 -2.481 6.384 1.00 96.69 102 SER A C 1
ATOM 798 O O . SER A 1 102 ? 15.630 -3.577 6.868 1.00 96.69 102 SER A O 1
ATOM 800 N N . ASP A 1 103 ? 15.291 -1.365 6.789 1.00 97.50 103 ASP A N 1
ATOM 801 C CA . ASP A 1 103 ? 14.267 -1.216 7.825 1.00 97.50 103 ASP A CA 1
ATOM 802 C C . ASP A 1 103 ? 12.866 -0.951 7.235 1.00 97.50 103 ASP A C 1
ATOM 804 O O . ASP A 1 103 ? 11.987 -0.413 7.903 1.00 97.50 103 ASP A O 1
ATOM 808 N N . ALA A 1 104 ? 12.617 -1.357 5.985 1.00 98.19 104 ALA A N 1
ATOM 809 C CA . ALA A 1 104 ? 11.397 -1.023 5.242 1.00 98.19 104 ALA A CA 1
ATOM 810 C C . ALA A 1 104 ? 10.072 -1.318 5.970 1.00 98.19 104 ALA A C 1
ATOM 812 O O . ALA A 1 104 ? 9.123 -0.548 5.841 1.00 98.19 104 ALA A O 1
ATOM 813 N N . ASN A 1 105 ? 9.987 -2.413 6.736 1.00 98.31 105 ASN A N 1
ATOM 814 C CA . ASN A 1 105 ? 8.784 -2.723 7.521 1.00 98.31 105 ASN A CA 1
ATOM 815 C C . ASN A 1 105 ? 8.520 -1.660 8.595 1.00 98.31 105 ASN A C 1
ATOM 817 O O . ASN A 1 105 ? 7.373 -1.287 8.820 1.00 98.31 105 ASN A O 1
ATOM 821 N N . GLU A 1 106 ? 9.574 -1.165 9.240 1.00 98.56 106 GLU A N 1
ATOM 822 C CA . GLU A 1 106 ? 9.462 -0.135 10.266 1.00 98.56 106 GLU A CA 1
ATOM 823 C C . GLU A 1 106 ? 9.077 1.212 9.646 1.00 98.56 106 GLU A C 1
ATOM 825 O O . GLU A 1 106 ? 8.144 1.864 10.109 1.00 98.56 106 GLU A O 1
ATOM 830 N N . LEU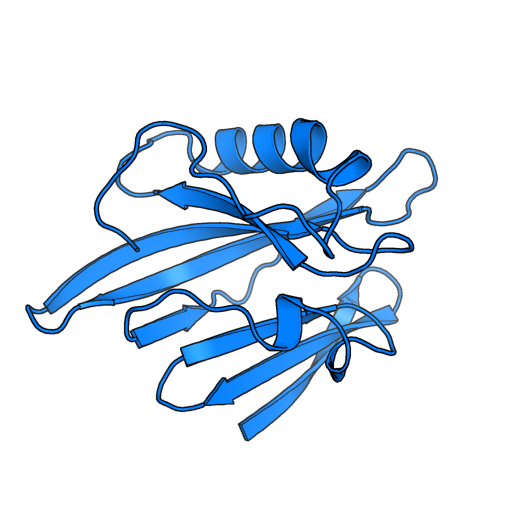 A 1 107 ? 9.686 1.572 8.514 1.00 98.62 107 LEU A N 1
ATOM 831 C CA . LEU A 1 107 ? 9.286 2.747 7.735 1.00 98.62 107 LEU A CA 1
ATOM 832 C C . LEU A 1 107 ? 7.820 2.680 7.286 1.00 98.62 107 LEU A C 1
ATOM 834 O O . LEU A 1 107 ? 7.108 3.680 7.348 1.00 98.62 107 LEU A O 1
ATOM 838 N N . ALA A 1 108 ? 7.343 1.507 6.864 1.00 98.75 108 ALA A N 1
ATOM 839 C CA . ALA A 1 108 ? 5.948 1.325 6.479 1.00 98.75 108 ALA A CA 1
ATOM 840 C C . ALA A 1 108 ? 4.994 1.515 7.668 1.00 98.75 108 ALA A C 1
ATOM 842 O O . ALA A 1 108 ? 3.929 2.104 7.492 1.00 98.75 108 ALA A O 1
ATOM 843 N N . ARG A 1 109 ? 5.378 1.083 8.878 1.00 98.75 109 ARG A N 1
ATOM 844 C CA . ARG A 1 109 ? 4.613 1.347 10.110 1.00 98.75 109 ARG A CA 1
ATOM 845 C C . ARG A 1 109 ? 4.584 2.823 10.453 1.00 98.75 109 ARG A C 1
ATOM 847 O O . ARG A 1 109 ? 3.510 3.356 10.694 1.00 98.75 109 ARG A O 1
ATOM 854 N N . GLN A 1 110 ? 5.728 3.498 10.399 1.00 98.50 110 GLN A N 1
ATOM 855 C CA . GLN A 1 110 ? 5.801 4.941 10.639 1.00 98.50 110 GLN A CA 1
ATOM 856 C C . GLN A 1 110 ? 4.933 5.720 9.646 1.00 98.50 110 GLN A C 1
ATOM 858 O O . GLN A 1 110 ? 4.184 6.611 10.043 1.00 98.50 110 GLN A O 1
ATOM 863 N N . ALA A 1 111 ? 4.974 5.351 8.362 1.00 98.38 111 ALA A N 1
ATOM 864 C CA . ALA A 1 111 ? 4.114 5.937 7.343 1.00 98.38 111 ALA A CA 1
ATOM 865 C C . ALA A 1 111 ? 2.630 5.644 7.610 1.00 98.38 111 ALA A C 1
ATOM 867 O O . ALA A 1 111 ? 1.794 6.542 7.504 1.00 98.38 111 ALA A O 1
ATOM 868 N N . ALA A 1 112 ? 2.290 4.408 7.983 1.00 98.31 112 ALA A N 1
ATOM 869 C CA . ALA A 1 112 ? 0.922 4.030 8.306 1.00 98.31 112 ALA A CA 1
ATOM 870 C C . ALA A 1 112 ? 0.377 4.841 9.484 1.00 98.31 112 ALA A C 1
ATOM 872 O O . ALA A 1 112 ? -0.684 5.452 9.355 1.00 98.31 112 ALA A O 1
ATOM 873 N N . ASP A 1 113 ? 1.122 4.900 10.580 1.00 97.62 113 ASP A N 1
ATOM 874 C CA . ASP A 1 113 ? 0.708 5.538 11.824 1.00 97.62 113 ASP A CA 1
ATOM 875 C C . ASP A 1 113 ? 0.694 7.072 11.696 1.00 97.62 113 ASP A C 1
ATOM 877 O O . ASP A 1 113 ? -0.224 7.731 12.185 1.00 97.62 113 ASP A O 1
ATOM 881 N N . GLY A 1 114 ? 1.678 7.648 10.998 1.00 97.00 114 GLY A N 1
ATOM 882 C CA . GLY A 1 114 ? 1.838 9.097 10.865 1.00 97.00 114 GLY A CA 1
ATOM 883 C C . GLY A 1 114 ? 0.969 9.741 9.784 1.00 97.00 114 GLY A C 1
ATOM 884 O O . GLY A 1 114 ? 0.499 10.863 9.969 1.00 97.00 114 GLY A O 1
ATOM 885 N N . LEU A 1 115 ? 0.741 9.060 8.655 1.00 97.06 115 LEU A N 1
ATOM 886 C CA . LEU A 1 115 ? 0.047 9.653 7.504 1.00 97.06 115 LEU A CA 1
ATOM 887 C C . LEU A 1 115 ? -1.414 9.223 7.412 1.00 97.06 115 LEU A C 1
ATOM 889 O O . LEU A 1 115 ? -2.262 10.027 7.025 1.00 97.06 115 LEU A O 1
ATOM 893 N N . SER A 1 116 ? -1.733 7.974 7.765 1.00 96.38 116 SER A N 1
ATOM 894 C CA . SER A 1 116 ? -3.069 7.437 7.496 1.00 96.38 116 SER A CA 1
ATOM 895 C C . SER A 1 116 ? -4.181 8.193 8.211 1.00 96.38 116 SER A C 1
ATOM 897 O O . SER A 1 116 ? -5.146 8.481 7.513 1.00 96.38 116 SER A O 1
ATOM 899 N N . PRO A 1 117 ? -4.120 8.553 9.515 1.00 91.75 117 PRO A N 1
ATOM 900 C CA . PRO A 1 117 ? -5.252 9.154 10.233 1.00 91.75 117 PRO A CA 1
ATOM 901 C C . PRO A 1 117 ? -5.889 10.374 9.546 1.00 91.75 117 PRO A C 1
ATOM 903 O O . PRO A 1 117 ? -7.120 10.469 9.523 1.00 91.75 117 PRO A O 1
ATOM 906 N N . GLY A 1 118 ? -5.078 11.232 8.918 1.00 90.00 118 GLY A N 1
ATOM 907 C CA . GLY A 1 118 ? -5.512 12.454 8.229 1.00 90.00 118 GLY A CA 1
ATOM 908 C C . GLY A 1 118 ? -5.530 12.383 6.698 1.00 90.00 118 GLY A C 1
ATOM 909 O O . GLY A 1 118 ? -5.819 13.391 6.061 1.00 90.00 118 GLY A O 1
ATOM 910 N N . PHE A 1 119 ? -5.217 11.234 6.093 1.00 95.62 119 PHE A N 1
ATOM 911 C CA . PHE A 1 119 ? -5.120 11.128 4.637 1.00 95.62 119 PHE A CA 1
ATOM 912 C C . PHE A 1 119 ? -6.501 11.211 3.966 1.00 95.62 119 PHE A C 1
ATOM 914 O O . PHE A 1 119 ? -7.402 10.422 4.275 1.00 95.62 119 PHE A O 1
ATOM 921 N N . ASP A 1 120 ? -6.663 12.147 3.027 1.00 94.38 120 ASP A N 1
ATOM 922 C CA . ASP A 1 120 ? -7.887 12.300 2.238 1.00 94.38 120 ASP A CA 1
ATOM 923 C C . ASP A 1 120 ? -7.806 11.481 0.947 1.00 94.38 120 ASP A C 1
ATOM 925 O O . ASP A 1 120 ? -7.194 11.893 -0.037 1.00 94.38 120 ASP A O 1
ATOM 929 N N . CYS A 1 121 ? -8.496 10.342 0.922 1.00 95.19 121 CYS A N 1
ATOM 930 C CA . CYS A 1 121 ? -8.529 9.462 -0.243 1.00 95.19 121 CYS A CA 1
ATOM 931 C C . CYS A 1 121 ? -9.121 10.093 -1.513 1.00 95.19 121 CYS A C 1
ATOM 933 O O . CYS A 1 121 ? -8.993 9.501 -2.582 1.00 95.19 121 CYS A O 1
ATOM 935 N N . ARG A 1 122 ? -9.796 11.247 -1.426 1.00 92.12 122 ARG A N 1
ATOM 936 C CA . ARG A 1 122 ? -10.400 11.909 -2.593 1.00 92.12 122 ARG A CA 1
ATOM 937 C C . ARG A 1 122 ? -9.431 12.815 -3.338 1.00 92.12 122 ARG A C 1
ATOM 939 O O . ARG A 1 122 ? -9.611 13.013 -4.535 1.00 92.12 122 ARG A O 1
ATOM 946 N N . SER A 1 123 ? -8.462 13.395 -2.635 1.00 92.62 123 SER A N 1
ATOM 947 C CA . SER A 1 123 ? -7.613 14.461 -3.173 1.00 92.62 123 SER A CA 1
ATOM 948 C C . SER A 1 123 ? -6.117 14.212 -2.988 1.00 92.62 123 SER A C 1
ATOM 950 O O . SER A 1 123 ? -5.320 14.705 -3.786 1.00 92.62 123 SER A O 1
ATOM 952 N N . ALA A 1 124 ? -5.718 13.433 -1.980 1.00 93.75 124 ALA A N 1
ATOM 953 C CA . ALA A 1 124 ? -4.318 13.162 -1.701 1.00 93.75 124 ALA A CA 1
ATOM 954 C C . ALA A 1 124 ? -3.764 12.039 -2.588 1.00 93.75 124 ALA A C 1
ATOM 956 O O . ALA A 1 124 ? -4.424 11.039 -2.879 1.00 93.75 124 ALA A O 1
ATOM 957 N N . THR A 1 125 ? -2.505 12.193 -2.991 1.00 94.81 125 THR A N 1
ATOM 958 C CA . THR A 1 125 ? -1.757 11.183 -3.746 1.00 94.81 125 THR A CA 1
ATOM 959 C C . THR A 1 125 ? -0.814 10.414 -2.824 1.00 94.81 125 THR A C 1
ATOM 961 O O . THR A 1 125 ? -0.206 11.038 -1.950 1.00 94.81 125 THR A O 1
ATOM 964 N N . PRO A 1 126 ? -0.626 9.096 -3.018 1.00 96.81 126 PRO A N 1
ATOM 965 C CA . PRO A 1 126 ? 0.263 8.328 -2.159 1.00 96.81 126 PRO A CA 1
ATOM 966 C C . PRO A 1 126 ? 1.718 8.794 -2.294 1.00 96.81 126 PRO A C 1
ATOM 968 O O . PRO A 1 126 ? 2.188 9.058 -3.405 1.00 96.81 126 PRO A O 1
ATOM 971 N N . VAL A 1 127 ? 2.443 8.844 -1.178 1.00 97.19 127 VAL A N 1
ATOM 972 C CA . VAL A 1 127 ? 3.835 9.323 -1.131 1.00 97.19 127 VAL A CA 1
ATOM 973 C C . VAL A 1 127 ? 4.847 8.179 -1.182 1.00 97.19 127 VAL A C 1
ATOM 975 O O . VAL A 1 127 ? 4.540 7.042 -0.833 1.00 97.19 127 VAL A O 1
ATOM 978 N N . ILE A 1 128 ? 6.079 8.473 -1.593 1.00 97.62 128 ILE A N 1
ATOM 979 C CA . ILE A 1 128 ? 7.216 7.571 -1.371 1.00 97.62 128 ILE A CA 1
ATOM 980 C C . ILE A 1 128 ? 7.775 7.890 0.015 1.00 97.62 128 ILE A C 1
ATOM 982 O O . ILE A 1 128 ? 8.066 9.052 0.298 1.00 97.62 128 ILE A O 1
ATOM 986 N N . PHE A 1 129 ? 7.907 6.881 0.873 1.00 97.44 129 PHE A N 1
ATOM 987 C CA . PHE A 1 129 ? 8.409 7.048 2.236 1.00 97.44 129 PHE A CA 1
ATOM 988 C C . PHE A 1 129 ? 9.714 6.264 2.427 1.00 97.44 129 PHE A C 1
ATOM 990 O O . PHE A 1 129 ? 9.812 5.104 2.028 1.00 97.44 129 PHE A O 1
ATOM 997 N N . GLY A 1 130 ? 10.722 6.909 3.020 1.00 96.56 130 GLY A N 1
ATOM 998 C CA . GLY A 1 130 ? 12.095 6.396 3.074 1.00 96.56 130 GLY A CA 1
ATOM 999 C C . GLY A 1 130 ? 12.901 6.684 1.803 1.00 96.56 130 GLY A C 1
ATOM 1000 O O . GLY A 1 130 ? 12.566 7.571 1.015 1.00 96.56 130 GLY A O 1
ATOM 1001 N N . LYS A 1 131 ? 13.993 5.938 1.597 1.00 96.06 131 LYS A N 1
ATOM 1002 C CA . LYS A 1 131 ? 14.827 6.058 0.397 1.00 96.06 131 LYS A CA 1
ATOM 1003 C C . LYS A 1 131 ? 14.049 5.573 -0.824 1.00 96.06 131 LYS A C 1
ATOM 1005 O O . LYS A 1 131 ? 13.587 4.432 -0.855 1.00 96.06 131 LYS A O 1
ATOM 1010 N N . ALA A 1 132 ? 13.946 6.429 -1.839 1.00 91.56 132 ALA A N 1
ATOM 1011 C CA . ALA A 1 132 ? 13.377 6.050 -3.124 1.00 91.56 132 ALA A CA 1
ATOM 1012 C C . ALA A 1 132 ? 14.281 5.020 -3.821 1.00 91.56 132 ALA A C 1
ATOM 1014 O O . ALA A 1 132 ? 15.498 5.209 -3.913 1.00 91.56 132 ALA A O 1
ATOM 1015 N N . GLY A 1 133 ? 13.676 3.939 -4.304 1.00 89.69 133 GLY A N 1
ATOM 1016 C CA . GLY A 1 133 ? 14.320 2.937 -5.145 1.00 89.69 133 GLY A CA 1
ATOM 1017 C C . GLY A 1 133 ? 13.553 2.731 -6.449 1.00 89.69 133 GLY A C 1
ATOM 1018 O O . GLY A 1 133 ? 12.671 3.515 -6.796 1.00 89.69 133 GLY A O 1
ATOM 1019 N N . GLY A 1 134 ? 13.931 1.692 -7.188 1.00 90.88 134 GLY A N 1
ATOM 1020 C CA . GLY A 1 134 ? 13.376 1.372 -8.504 1.00 90.88 134 GLY A CA 1
ATOM 1021 C C . GLY A 1 134 ? 12.360 0.233 -8.495 1.00 90.88 134 GLY A C 1
ATOM 1022 O O . GLY A 1 134 ? 12.186 -0.389 -9.534 1.00 90.88 134 GLY A O 1
ATOM 1023 N N . SER A 1 135 ? 11.751 -0.095 -7.350 1.00 87.69 135 SER A N 1
ATOM 1024 C CA . SER A 1 135 ? 10.827 -1.234 -7.226 1.00 87.69 135 SER A CA 1
ATOM 1025 C C . SER A 1 135 ? 9.390 -0.954 -7.691 1.00 87.69 135 SER A C 1
ATOM 1027 O O . SER A 1 135 ? 8.541 -1.835 -7.570 1.00 87.69 135 SER A O 1
ATOM 1029 N N . ARG A 1 136 ? 9.070 0.243 -8.191 1.00 83.88 136 ARG A N 1
ATOM 1030 C CA . ARG A 1 136 ? 7.721 0.646 -8.621 1.00 83.88 136 ARG A CA 1
ATOM 1031 C C . ARG A 1 136 ? 7.758 1.365 -9.959 1.00 83.88 136 ARG A C 1
ATOM 1033 O O . ARG A 1 136 ? 8.723 2.123 -10.175 1.00 83.88 136 ARG A O 1
#

pLDDT: mean 95.65, std 3.62, range [76.62, 98.81]

Secondary structure (DSSP, 8-state):
-EEEE--GGG-PEEEEEETTEEEEEESTTGGGSGGGG---SSEEEEEEEEEEEE-TTS-EEEEEEEEEEE-TTS-EEEEEEEEE-STT--EEEEEEETTT-TTHHHHHHHHHHHHGGG--TTTPPPEE-SS--S--